Protein AF-A0A936ZDJ0-F1 (afdb_monomer_lite)

Sequence (132 aa):
MRARAAANAAVPSAADLPGLIAALKVLRKIDPNMRIKAALAFLLTAANDGLSVREMAEIGDTSEGSIRYTIRALGQGWPDKRTSHKLVMDCASSNGGRTRLYVATDEGRAVYRSMLAAFCQEQPVSNLKLAA

pLDDT: mean 80.44, std 18.08, range [38.69, 96.31]

Secondary structure (DSSP, 8-state):
---------PPPPGGGHHHHHHHHHHHHHH-TT--HHHHHHHHHHHSSS-EEHHHHHHHTTS-HHHHHHHHHHHBTT-S-TTS----EEEEE-TTS-SPEEEEE-HHHHHHHHHHHHHHHHTS---------

Foldseek 3Di:
DDDDPPDVPPDDDPLLVQLQVQLVVLVCVLPVPQDPLLVLLLLVQLVDAWDFLVRSCVVVVHDSVSSVVSCLLDDPDDPPPPRHSNQKYWDDDPVPDPTIIIHGDPVNNVSNVSSVVSSVVSRPPPPPPPPD

Structure (mmCIF, N/CA/C/O backbone):
data_AF-A0A936ZDJ0-F1
#
_entry.id   AF-A0A936ZDJ0-F1
#
loop_
_atom_site.group_PDB
_atom_site.id
_atom_site.type_symbol
_atom_site.label_atom_id
_atom_site.label_alt_id
_atom_site.label_comp_id
_atom_site.label_asym_id
_atom_site.label_entity_id
_atom_site.label_seq_id
_atom_site.pdbx_PDB_ins_code
_atom_site.Cartn_x
_atom_site.Cartn_y
_atom_site.Cartn_z
_atom_site.occupancy
_atom_site.B_iso_or_equiv
_atom_site.auth_seq_id
_atom_site.auth_comp_id
_atom_site.auth_asym_id
_atom_site.auth_atom_id
_atom_site.pdbx_PDB_model_num
ATOM 1 N N . MET A 1 1 ? -9.337 -10.255 -22.775 1.00 38.69 1 MET A N 1
ATOM 2 C CA . MET A 1 1 ? -10.711 -10.152 -22.243 1.00 38.69 1 MET A CA 1
ATOM 3 C C . MET A 1 1 ? -10.785 -11.000 -20.970 1.00 38.69 1 MET A C 1
ATOM 5 O O . MET A 1 1 ? -11.014 -12.196 -21.055 1.00 38.69 1 MET A O 1
ATOM 9 N N . ARG A 1 2 ? -10.441 -10.438 -19.800 1.00 41.22 2 ARG A N 1
ATOM 10 C CA . ARG A 1 2 ? -10.571 -11.137 -18.507 1.00 41.22 2 ARG A CA 1
ATOM 11 C C . ARG A 1 2 ? -11.847 -10.630 -17.844 1.00 41.22 2 ARG A C 1
ATOM 13 O O . ARG A 1 2 ? -11.910 -9.469 -17.455 1.00 41.22 2 ARG A O 1
ATOM 20 N N . ALA A 1 3 ? -12.861 -11.488 -17.789 1.00 42.19 3 ALA A N 1
ATOM 21 C CA . ALA A 1 3 ? -14.092 -11.247 -17.054 1.00 42.19 3 ALA A CA 1
ATOM 22 C C . ALA A 1 3 ? -13.746 -11.105 -15.566 1.00 42.19 3 ALA A C 1
ATOM 24 O O . ALA A 1 3 ? -13.392 -12.081 -14.907 1.00 42.19 3 ALA A O 1
ATOM 25 N N . ARG A 1 4 ? -13.787 -9.878 -15.043 1.00 44.41 4 ARG A N 1
ATOM 26 C CA . ARG A 1 4 ? -13.729 -9.651 -13.601 1.00 44.41 4 ARG A CA 1
ATOM 27 C C . ARG A 1 4 ? -15.148 -9.854 -13.099 1.00 44.41 4 ARG A C 1
ATOM 29 O O . ARG A 1 4 ? -16.031 -9.067 -13.428 1.00 44.41 4 ARG A O 1
ATOM 36 N N . ALA A 1 5 ? -15.363 -10.957 -12.388 1.00 41.66 5 ALA A N 1
ATOM 37 C CA . ALA A 1 5 ? -16.602 -11.209 -11.677 1.00 41.66 5 ALA A CA 1
ATOM 38 C C . ALA A 1 5 ? -16.955 -9.950 -10.878 1.00 41.66 5 ALA A C 1
ATOM 40 O O . ALA A 1 5 ? -16.188 -9.527 -10.010 1.00 41.66 5 ALA A O 1
ATOM 41 N N . ALA A 1 6 ? -18.091 -9.337 -11.206 1.00 40.25 6 ALA A N 1
ATOM 42 C CA . ALA A 1 6 ? -18.745 -8.374 -10.342 1.00 40.25 6 ALA A CA 1
ATOM 43 C C . ALA A 1 6 ? -19.248 -9.159 -9.126 1.00 40.25 6 ALA A C 1
ATOM 45 O O . ALA A 1 6 ? -20.408 -9.552 -9.046 1.00 40.25 6 ALA A O 1
ATOM 46 N N . ALA A 1 7 ? -18.332 -9.489 -8.215 1.00 48.62 7 ALA A N 1
ATOM 47 C CA . ALA A 1 7 ? -18.714 -9.857 -6.871 1.00 48.62 7 ALA A CA 1
ATOM 48 C C . ALA A 1 7 ? -19.513 -8.668 -6.334 1.00 48.62 7 ALA A C 1
ATOM 50 O O . ALA A 1 7 ? -19.031 -7.537 -6.408 1.00 48.62 7 ALA A O 1
ATOM 51 N N . ASN A 1 8 ? -20.735 -8.922 -5.866 1.00 45.56 8 ASN A N 1
ATOM 52 C CA . ASN A 1 8 ? -21.520 -7.979 -5.080 1.00 45.56 8 ASN A CA 1
ATOM 53 C C . ASN A 1 8 ? -20.636 -7.463 -3.938 1.00 45.56 8 ASN A C 1
ATOM 55 O O . ASN A 1 8 ? -20.522 -8.107 -2.896 1.00 45.56 8 ASN A O 1
ATOM 59 N N . ALA A 1 9 ? -19.945 -6.346 -4.159 1.00 54.12 9 ALA A N 1
ATOM 60 C CA . ALA A 1 9 ? -19.144 -5.706 -3.139 1.00 54.12 9 ALA A CA 1
ATOM 61 C C . ALA A 1 9 ? -20.145 -5.107 -2.157 1.00 54.12 9 ALA A C 1
ATOM 63 O O . ALA A 1 9 ? -20.840 -4.146 -2.489 1.00 54.12 9 ALA A O 1
ATOM 64 N N . ALA A 1 10 ? -20.281 -5.739 -0.991 1.00 61.94 10 ALA A N 1
ATOM 65 C CA . ALA A 1 10 ? -21.050 -5.185 0.107 1.00 61.94 10 ALA A CA 1
ATOM 66 C C . ALA A 1 10 ? -20.630 -3.722 0.297 1.00 61.94 10 ALA A C 1
ATOM 68 O O . ALA A 1 10 ? -19.436 -3.413 0.320 1.00 61.94 10 ALA A O 1
ATOM 69 N N . VAL A 1 11 ? -21.613 -2.822 0.352 1.00 72.69 11 VAL A N 1
ATOM 70 C CA . VAL A 1 11 ? -21.348 -1.397 0.554 1.00 72.69 11 VAL A CA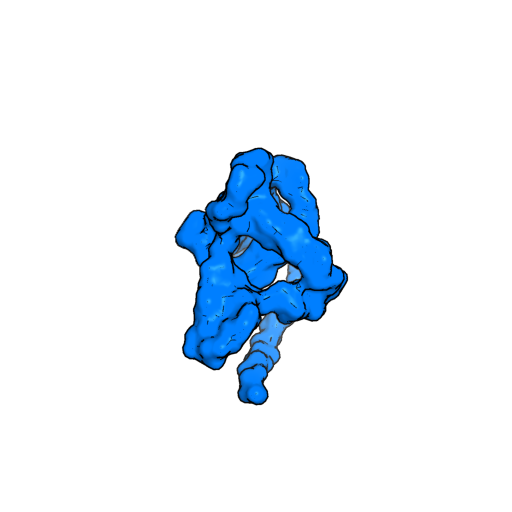 1
ATOM 71 C C . VAL A 1 11 ? -20.610 -1.259 1.886 1.00 72.69 11 VAL A C 1
ATOM 73 O O . VAL A 1 11 ? -21.128 -1.759 2.889 1.00 72.69 11 VAL A O 1
ATOM 76 N N . PRO A 1 12 ? -19.431 -0.610 1.916 1.00 72.75 12 PRO A N 1
ATOM 77 C CA . PRO A 1 12 ? -18.717 -0.384 3.159 1.00 72.75 12 PRO A CA 1
ATOM 78 C C . PRO A 1 12 ? -19.630 0.348 4.141 1.00 72.75 12 PRO A C 1
ATOM 80 O O . PRO A 1 12 ? -20.237 1.366 3.801 1.00 72.75 12 PRO A O 1
ATOM 83 N N . SER A 1 13 ? -19.753 -0.181 5.347 1.00 78.19 13 SER A N 1
ATOM 84 C CA . SER A 1 13 ? -20.587 0.379 6.402 1.00 78.19 13 SER A CA 1
ATOM 85 C C . SER A 1 13 ? -19.737 1.164 7.402 1.00 78.19 13 SER A C 1
ATOM 87 O O . SER A 1 13 ? -18.517 1.011 7.473 1.00 78.19 13 SER A O 1
ATOM 89 N N . ALA A 1 14 ? -20.371 1.989 8.239 1.00 77.69 14 ALA A N 1
ATOM 90 C CA . ALA A 1 14 ? -19.671 2.691 9.320 1.00 77.69 14 ALA A CA 1
ATOM 91 C C . ALA A 1 14 ? -18.944 1.730 10.288 1.00 77.69 14 ALA A C 1
ATOM 93 O O . ALA A 1 14 ? -17.968 2.122 10.928 1.00 77.69 14 ALA A O 1
ATOM 94 N N . ALA A 1 15 ? -19.381 0.467 10.356 1.00 77.31 15 ALA A N 1
ATOM 95 C CA . ALA A 1 15 ? -18.751 -0.587 11.142 1.00 77.31 15 ALA A CA 1
ATOM 96 C C . ALA A 1 15 ? -17.379 -1.031 10.597 1.00 77.31 15 ALA A C 1
ATOM 98 O O . ALA A 1 15 ? -16.610 -1.641 11.333 1.00 77.31 15 ALA A O 1
ATOM 99 N N . ASP A 1 16 ? -17.033 -0.682 9.354 1.00 85.94 16 ASP A N 1
ATOM 100 C CA . ASP A 1 16 ? -15.738 -1.020 8.751 1.00 85.94 16 ASP A CA 1
ATOM 101 C C . ASP A 1 16 ? -14.638 -0.009 9.114 1.00 85.94 16 ASP A C 1
ATOM 103 O O . ASP A 1 16 ? -13.448 -0.267 8.909 1.00 85.94 16 ASP A O 1
ATOM 107 N N . LEU A 1 17 ? -15.014 1.154 9.663 1.00 89.44 17 LEU A N 1
ATOM 108 C CA . LEU A 1 17 ? -14.083 2.236 9.978 1.00 89.44 17 LEU A CA 1
ATOM 109 C C . LEU A 1 17 ? -13.027 1.842 11.033 1.00 89.44 17 LEU A C 1
ATOM 111 O O . LEU A 1 17 ? -11.852 2.142 10.800 1.00 89.44 17 LEU A O 1
ATOM 115 N N . PRO A 1 18 ? -13.361 1.154 12.146 1.00 92.25 18 PRO A N 1
ATOM 116 C CA . PRO A 1 18 ? -12.355 0.650 13.085 1.00 92.25 18 PRO A CA 1
ATOM 117 C C . PRO A 1 18 ? -11.342 -0.288 12.415 1.00 92.25 18 PRO A C 1
ATOM 119 O O . PRO A 1 18 ? -10.134 -0.104 12.586 1.00 92.25 18 PRO A O 1
ATOM 122 N N . GLY A 1 19 ? -11.818 -1.208 11.567 1.00 91.38 19 GLY A N 1
ATOM 123 C CA . GLY A 1 19 ? -10.975 -2.099 10.767 1.00 91.38 19 GLY A CA 1
ATOM 124 C C . GLY A 1 19 ? -10.037 -1.339 9.832 1.00 91.38 19 GLY A C 1
ATOM 125 O O . GLY A 1 19 ? -8.833 -1.606 9.795 1.00 91.38 19 GLY A O 1
ATOM 126 N N . LEU A 1 20 ? -10.550 -0.335 9.116 1.00 91.94 20 LEU A N 1
ATOM 127 C CA . LEU A 1 20 ? -9.728 0.506 8.245 1.00 91.94 20 LEU A CA 1
ATOM 128 C C . LEU A 1 20 ? -8.654 1.257 9.042 1.00 91.94 20 LEU A C 1
ATOM 130 O O . LEU A 1 20 ? -7.486 1.269 8.649 1.00 91.94 20 LEU A O 1
ATOM 134 N N . ILE A 1 21 ? -9.018 1.846 10.183 1.00 94.00 21 ILE A N 1
ATOM 135 C CA . ILE A 1 21 ? -8.072 2.534 11.071 1.00 94.00 21 ILE A CA 1
ATOM 136 C C . ILE A 1 21 ? -6.982 1.565 11.548 1.00 94.00 21 ILE A C 1
ATOM 138 O O . ILE A 1 21 ? -5.802 1.925 11.561 1.00 94.00 21 ILE A O 1
ATOM 142 N N . ALA A 1 22 ? -7.345 0.338 11.921 1.00 93.69 22 ALA A N 1
ATOM 143 C CA . ALA A 1 22 ? -6.400 -0.680 12.362 1.00 93.69 22 ALA A CA 1
ATOM 144 C C . ALA A 1 22 ? -5.429 -1.098 11.248 1.00 93.69 22 ALA A C 1
ATOM 146 O O . ALA A 1 22 ? -4.217 -1.142 11.475 1.00 93.69 22 ALA A O 1
ATOM 147 N N . ALA A 1 23 ? -5.922 -1.295 10.024 1.00 93.75 23 ALA A N 1
ATOM 148 C CA . ALA A 1 23 ? -5.083 -1.560 8.859 1.00 93.75 23 ALA A CA 1
ATOM 149 C C . ALA A 1 23 ? -4.119 -0.396 8.559 1.00 93.75 23 ALA A C 1
ATOM 151 O O . ALA A 1 23 ? -2.927 -0.612 8.337 1.00 93.75 23 ALA A O 1
ATOM 152 N N . LEU A 1 24 ? -4.590 0.855 8.623 1.00 94.00 24 LEU A N 1
ATOM 153 C CA . LEU A 1 24 ? -3.744 2.039 8.419 1.00 94.00 24 LEU A CA 1
ATOM 154 C C . LEU A 1 24 ? -2.671 2.191 9.511 1.00 94.00 24 LEU A C 1
ATOM 156 O O . LEU A 1 24 ? -1.557 2.635 9.226 1.00 94.00 24 LEU A O 1
ATOM 160 N N . LYS A 1 25 ? -2.951 1.771 10.753 1.00 95.44 25 LYS A N 1
ATOM 161 C CA . LYS A 1 25 ? -1.942 1.730 11.828 1.00 95.44 25 LYS A CA 1
ATOM 162 C C . LYS A 1 25 ? -0.797 0.764 11.515 1.00 95.44 25 LYS A C 1
ATOM 164 O O . LYS A 1 25 ? 0.323 1.031 11.945 1.00 95.44 25 LYS A O 1
ATOM 169 N N . VAL A 1 26 ? -1.033 -0.318 10.768 1.00 95.56 26 VAL A N 1
ATOM 170 C CA . VAL A 1 26 ? 0.043 -1.222 10.318 1.00 95.56 26 VAL A CA 1
ATOM 171 C C . VAL A 1 26 ? 0.997 -0.487 9.376 1.00 95.56 26 VAL A C 1
ATOM 173 O O . VAL A 1 26 ? 2.203 -0.527 9.598 1.00 95.56 26 VAL A O 1
ATOM 176 N N . LEU A 1 27 ? 0.479 0.261 8.396 1.00 93.00 27 LEU A N 1
ATOM 177 C CA . LEU A 1 27 ? 1.318 1.077 7.506 1.00 93.00 27 LEU A CA 1
ATOM 178 C C . LEU A 1 27 ? 2.100 2.150 8.271 1.00 93.00 27 LEU A C 1
ATOM 180 O O . LEU A 1 27 ? 3.290 2.339 8.031 1.00 93.00 27 LEU A O 1
ATOM 184 N N . ARG A 1 28 ? 1.464 2.796 9.256 1.00 93.69 28 ARG A N 1
ATOM 185 C CA . ARG A 1 28 ? 2.113 3.805 10.107 1.00 93.69 28 ARG A CA 1
ATOM 186 C C . ARG A 1 28 ? 3.290 3.245 10.919 1.00 93.69 28 ARG A C 1
ATOM 188 O O . ARG A 1 28 ? 4.207 3.996 11.234 1.00 93.69 28 ARG A O 1
ATOM 195 N N . LYS A 1 29 ? 3.278 1.953 11.273 1.00 93.94 29 LYS A N 1
ATOM 196 C CA . LYS A 1 29 ? 4.412 1.296 11.953 1.00 93.94 29 LYS A CA 1
ATOM 197 C C . LYS A 1 29 ? 5.626 1.129 11.038 1.00 93.94 29 LYS A C 1
ATOM 199 O O . LYS A 1 29 ? 6.741 1.085 11.543 1.00 93.94 29 LYS A O 1
ATOM 204 N N . ILE A 1 30 ? 5.409 1.025 9.727 1.00 90.88 30 ILE A N 1
ATOM 205 C CA . ILE A 1 30 ? 6.483 0.916 8.731 1.00 90.88 30 ILE A CA 1
ATOM 206 C C . ILE A 1 30 ? 7.122 2.281 8.515 1.00 90.88 30 ILE A C 1
ATOM 208 O O . ILE A 1 30 ? 8.340 2.417 8.573 1.00 90.88 30 ILE A O 1
ATOM 212 N N . ASP A 1 31 ? 6.288 3.290 8.272 1.00 89.31 31 ASP A N 1
ATOM 213 C CA . ASP A 1 31 ? 6.725 4.673 8.170 1.00 89.31 31 ASP A CA 1
ATOM 214 C C . ASP A 1 31 ? 5.615 5.608 8.673 1.00 89.31 31 ASP A C 1
ATOM 216 O O . ASP A 1 31 ? 4.544 5.692 8.059 1.00 89.31 31 ASP A O 1
ATOM 220 N N . PRO A 1 32 ? 5.846 6.336 9.782 1.00 90.00 32 PRO A N 1
ATOM 221 C CA . PRO A 1 32 ? 4.857 7.256 10.325 1.00 90.00 32 PRO A CA 1
ATOM 222 C C . PRO A 1 32 ? 4.582 8.452 9.405 1.00 90.00 32 PRO A C 1
ATOM 224 O O . PRO A 1 32 ? 3.538 9.084 9.546 1.00 90.00 32 PRO A O 1
ATOM 227 N N . ASN A 1 33 ? 5.490 8.741 8.469 1.00 88.12 33 ASN A N 1
ATOM 228 C CA . ASN A 1 33 ? 5.395 9.814 7.484 1.00 88.12 33 ASN A CA 1
ATOM 229 C C . ASN A 1 33 ? 5.072 9.285 6.075 1.00 88.12 33 ASN A C 1
ATOM 231 O O . ASN A 1 33 ? 5.212 10.026 5.093 1.00 88.12 33 ASN A O 1
ATOM 235 N N . MET A 1 34 ? 4.626 8.025 5.962 1.00 88.62 34 MET A N 1
ATOM 236 C CA . MET A 1 34 ? 4.296 7.419 4.677 1.00 88.62 34 MET A CA 1
ATOM 237 C C . MET A 1 34 ? 3.247 8.263 3.955 1.00 88.62 34 MET A C 1
ATOM 239 O O . MET A 1 34 ? 2.127 8.466 4.429 1.00 88.62 34 MET A O 1
ATOM 243 N N . ARG A 1 35 ? 3.597 8.745 2.761 1.00 89.62 35 ARG A N 1
ATOM 244 C CA . ARG A 1 35 ? 2.659 9.506 1.931 1.00 89.62 35 ARG A CA 1
ATOM 245 C C . ARG A 1 35 ? 1.497 8.601 1.521 1.00 89.62 35 ARG A C 1
ATOM 247 O O . ARG A 1 35 ? 1.721 7.462 1.123 1.00 89.62 35 ARG A O 1
ATOM 254 N N . ILE A 1 36 ? 0.276 9.137 1.486 1.00 90.62 36 ILE A N 1
ATOM 255 C CA . ILE A 1 36 ? -0.929 8.390 1.067 1.00 90.62 36 ILE A CA 1
ATOM 256 C C . ILE A 1 36 ? -0.738 7.729 -0.305 1.00 90.62 36 ILE A C 1
ATOM 258 O O . ILE A 1 36 ? -1.101 6.574 -0.496 1.00 90.62 36 ILE A O 1
ATOM 262 N N . LYS A 1 37 ? -0.082 8.419 -1.247 1.00 90.50 37 LYS A N 1
ATOM 263 C CA . LYS A 1 37 ? 0.242 7.851 -2.566 1.00 90.50 37 LYS A CA 1
ATOM 264 C C . LYS A 1 37 ? 1.110 6.587 -2.469 1.00 90.50 37 LYS A C 1
ATOM 266 O O . LYS A 1 37 ? 0.932 5.677 -3.268 1.00 90.50 37 LYS A O 1
ATOM 271 N N . ALA A 1 38 ? 2.024 6.521 -1.496 1.00 90.88 38 ALA A N 1
ATOM 272 C CA . ALA A 1 38 ? 2.847 5.342 -1.214 1.00 90.88 38 ALA A CA 1
ATOM 273 C C . ALA A 1 38 ? 2.062 4.192 -0.613 1.00 90.88 38 ALA A C 1
ATOM 275 O O . ALA A 1 38 ? 2.160 3.078 -1.123 1.00 90.88 38 ALA A O 1
ATOM 276 N N . ALA A 1 39 ? 1.212 4.477 0.366 1.00 93.06 39 ALA A N 1
ATOM 277 C CA . ALA A 1 39 ? 0.269 3.491 0.872 1.00 93.06 39 ALA A CA 1
ATOM 278 C C . ALA A 1 39 ? -0.600 2.908 -0.260 1.00 93.06 39 ALA A C 1
ATOM 280 O O . ALA A 1 39 ? -0.721 1.692 -0.379 1.00 93.06 39 ALA A O 1
ATOM 281 N N . LEU A 1 40 ? -1.143 3.764 -1.134 1.00 92.94 40 LEU A N 1
ATOM 282 C CA . LEU A 1 40 ? -1.996 3.341 -2.244 1.00 92.94 40 LEU A CA 1
ATOM 283 C C . LEU A 1 40 ? -1.238 2.485 -3.266 1.00 92.94 40 LEU A C 1
ATOM 285 O O . LEU A 1 40 ? -1.699 1.401 -3.606 1.00 92.94 40 LEU A O 1
ATOM 289 N N . ALA A 1 41 ? -0.064 2.927 -3.725 1.00 92.81 41 ALA A N 1
ATOM 290 C CA . ALA A 1 41 ? 0.740 2.158 -4.675 1.00 92.81 41 ALA A CA 1
ATOM 291 C C . ALA A 1 41 ? 1.153 0.791 -4.106 1.00 92.81 41 ALA A C 1
ATOM 293 O O . ALA A 1 41 ? 1.113 -0.210 -4.823 1.00 92.81 41 ALA A O 1
ATOM 294 N N . PHE A 1 42 ? 1.497 0.729 -2.814 1.00 94.38 42 PHE A N 1
ATOM 295 C CA . PHE A 1 42 ? 1.766 -0.531 -2.128 1.00 94.38 42 PHE A CA 1
ATOM 296 C C . PHE A 1 42 ? 0.533 -1.439 -2.114 1.00 94.38 42 PHE A C 1
ATOM 298 O O . PHE A 1 42 ? 0.634 -2.588 -2.529 1.00 94.38 42 PHE A O 1
ATOM 305 N N . LEU A 1 43 ? -0.631 -0.931 -1.699 1.00 94.00 43 LEU A N 1
ATOM 306 C CA . LEU A 1 43 ? -1.871 -1.709 -1.643 1.00 94.00 43 LEU A CA 1
ATOM 307 C C . LEU A 1 43 ? -2.292 -2.229 -3.021 1.00 94.00 43 LEU A C 1
ATOM 309 O O . LEU A 1 43 ? -2.656 -3.395 -3.141 1.00 94.00 43 LEU A O 1
ATOM 313 N N . LEU A 1 44 ? -2.189 -1.403 -4.066 1.00 93.25 44 LEU A N 1
ATOM 314 C CA . LEU A 1 44 ? -2.447 -1.824 -5.445 1.00 93.25 44 LEU A CA 1
ATOM 315 C C . LEU A 1 44 ? -1.489 -2.936 -5.874 1.00 93.25 44 LEU A C 1
ATOM 317 O O . L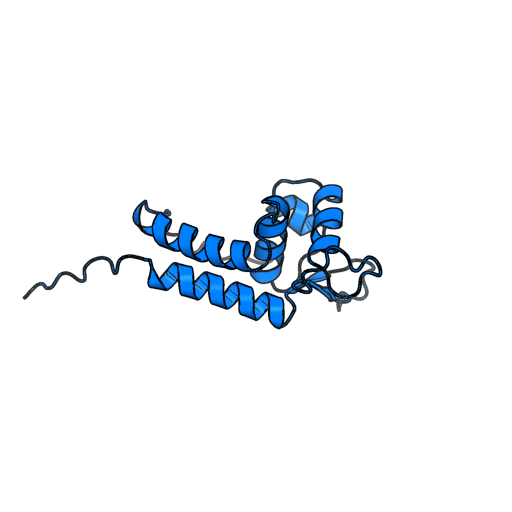EU A 1 44 ? -1.920 -3.923 -6.459 1.00 93.25 44 LEU A O 1
ATOM 321 N N . THR A 1 45 ? -0.209 -2.807 -5.539 1.00 92.88 45 THR A N 1
ATOM 322 C CA . THR A 1 45 ? 0.799 -3.822 -5.864 1.00 92.88 45 THR A CA 1
ATOM 323 C C . THR A 1 45 ? 0.613 -5.112 -5.061 1.00 92.88 45 THR A C 1
ATOM 325 O O . THR A 1 45 ? 0.885 -6.192 -5.565 1.00 92.88 45 THR A O 1
ATOM 328 N N . ALA A 1 46 ? 0.171 -5.028 -3.806 1.00 93.00 46 ALA A N 1
ATOM 329 C CA . ALA A 1 46 ? 0.004 -6.187 -2.933 1.00 93.00 46 ALA A CA 1
ATOM 330 C C . ALA A 1 46 ? -1.314 -6.938 -3.168 1.00 93.00 46 ALA A C 1
ATOM 332 O O . ALA A 1 46 ? -1.366 -8.148 -2.966 1.00 93.00 46 ALA A O 1
ATOM 333 N N . ALA A 1 47 ? -2.363 -6.237 -3.606 1.00 91.62 47 ALA A N 1
ATOM 334 C CA . ALA A 1 47 ? -3.664 -6.822 -3.923 1.00 91.62 47 ALA A CA 1
ATOM 335 C C . ALA A 1 47 ? -3.736 -7.438 -5.333 1.00 91.62 47 ALA A C 1
ATOM 337 O O . ALA A 1 47 ? -4.749 -8.046 -5.677 1.00 91.62 47 ALA A O 1
ATOM 338 N N . ASN A 1 48 ? -2.707 -7.254 -6.166 1.00 90.88 48 ASN A N 1
ATOM 339 C CA . ASN A 1 48 ? -2.674 -7.738 -7.544 1.00 90.88 48 ASN A CA 1
ATOM 340 C C . ASN A 1 48 ? -1.350 -8.462 -7.823 1.00 90.88 48 ASN A C 1
ATOM 342 O O . ASN A 1 48 ? -0.281 -7.966 -7.481 1.00 90.88 48 ASN A O 1
ATOM 346 N N . ASP A 1 49 ? -1.405 -9.596 -8.518 1.00 81.44 49 ASP A N 1
ATOM 347 C CA . ASP A 1 49 ? -0.216 -10.379 -8.878 1.00 81.44 49 ASP A CA 1
ATOM 348 C C . ASP A 1 49 ? 0.498 -9.804 -10.114 1.00 81.44 49 ASP A C 1
ATOM 350 O O . ASP A 1 49 ? 0.570 -10.427 -11.173 1.00 81.44 49 ASP A O 1
ATOM 354 N N . GLY A 1 50 ? 1.027 -8.588 -9.972 1.00 88.62 50 GLY A N 1
ATOM 355 C CA . GLY A 1 50 ? 1.828 -7.918 -10.993 1.00 88.62 50 GLY A CA 1
ATOM 356 C C . GLY A 1 50 ? 1.058 -6.837 -11.736 1.00 88.62 50 GLY A C 1
ATOM 357 O O . GLY A 1 50 ? 0.177 -7.127 -12.541 1.00 88.62 50 GLY A O 1
ATOM 358 N N . LEU A 1 51 ? 1.447 -5.582 -11.510 1.00 92.31 51 LEU A N 1
ATOM 359 C CA . LEU A 1 51 ? 0.944 -4.432 -12.260 1.00 92.31 51 LEU A CA 1
ATOM 360 C C . LEU A 1 51 ? 2.092 -3.666 -12.908 1.00 92.31 51 LEU A C 1
ATOM 362 O O . LEU A 1 51 ? 3.165 -3.493 -12.325 1.00 92.31 51 LEU A O 1
ATOM 366 N N . SER A 1 52 ? 1.860 -3.157 -14.110 1.00 92.94 52 SER A N 1
ATOM 367 C CA . SER A 1 52 ? 2.717 -2.137 -14.704 1.00 92.94 52 SER A CA 1
ATOM 368 C C . SER A 1 52 ? 2.470 -0.766 -14.060 1.00 92.94 52 SER A C 1
ATOM 370 O O . SER A 1 52 ? 1.431 -0.507 -13.451 1.00 92.94 52 SER A O 1
ATOM 372 N N . VAL A 1 53 ? 3.422 0.159 -14.226 1.00 92.75 53 VAL A N 1
ATOM 373 C CA . VAL A 1 53 ? 3.267 1.565 -13.793 1.00 92.75 53 VAL A CA 1
ATOM 374 C C . VAL A 1 53 ? 2.019 2.210 -14.394 1.00 92.75 53 VAL A C 1
ATOM 376 O O . VAL A 1 53 ? 1.348 2.977 -13.710 1.00 92.75 53 VAL A O 1
ATOM 379 N N . ARG A 1 54 ? 1.716 1.893 -15.656 1.00 93.88 54 ARG A N 1
ATOM 380 C CA . ARG A 1 54 ? 0.555 2.427 -16.364 1.00 93.88 54 ARG A CA 1
ATOM 381 C C . ARG A 1 54 ? -0.748 1.942 -15.733 1.00 93.88 54 ARG A C 1
ATOM 383 O O . ARG A 1 54 ? -1.592 2.761 -15.404 1.00 93.88 54 ARG A O 1
ATOM 390 N N . GLU A 1 55 ? -0.881 0.639 -15.495 1.00 94.06 55 GLU A N 1
ATOM 391 C CA . GLU A 1 55 ? -2.082 0.077 -14.857 1.00 94.06 55 GLU A CA 1
ATOM 392 C C . GLU A 1 55 ? -2.267 0.618 -13.434 1.00 94.06 55 GLU A C 1
ATOM 394 O O . GLU A 1 55 ? -3.376 0.961 -13.042 1.00 94.06 55 GLU A O 1
ATOM 399 N N . MET A 1 56 ? -1.184 0.762 -12.661 1.00 94.19 56 MET A N 1
ATOM 400 C CA . MET A 1 56 ? -1.253 1.397 -11.339 1.00 94.19 56 MET A CA 1
ATOM 401 C C . MET A 1 56 ? -1.685 2.863 -11.403 1.00 94.19 56 MET A C 1
ATOM 403 O O . MET A 1 56 ? -2.415 3.311 -10.524 1.00 94.19 56 MET A O 1
ATOM 407 N N . ALA A 1 57 ? -1.228 3.612 -12.408 1.00 93.94 57 ALA A N 1
ATOM 408 C CA . ALA A 1 57 ? -1.615 5.004 -12.614 1.00 93.94 57 ALA A CA 1
ATOM 409 C C . ALA A 1 57 ? -3.106 5.120 -12.971 1.00 93.94 57 ALA A C 1
ATOM 411 O O . ALA A 1 57 ? -3.806 5.945 -12.392 1.00 93.94 57 ALA A O 1
ATOM 412 N N . GLU A 1 58 ? -3.590 4.242 -13.854 1.00 94.19 58 GLU A N 1
ATOM 413 C CA . GLU A 1 58 ? -4.999 4.162 -14.251 1.00 94.19 58 GLU A CA 1
ATOM 414 C C . GLU A 1 58 ? -5.903 3.759 -13.070 1.00 94.19 58 GLU A C 1
ATOM 416 O O . GLU A 1 58 ? -6.900 4.425 -12.808 1.00 94.19 58 GLU A O 1
ATOM 421 N N . ILE A 1 59 ? -5.552 2.715 -12.306 1.00 92.50 59 ILE A N 1
ATOM 422 C CA . ILE A 1 59 ? -6.361 2.251 -11.161 1.00 92.50 59 ILE A CA 1
ATOM 423 C C . ILE A 1 59 ? -6.290 3.233 -9.983 1.00 92.50 59 ILE A C 1
ATOM 425 O O . ILE A 1 59 ? -7.274 3.437 -9.277 1.00 92.50 59 ILE A O 1
ATOM 429 N N . GLY A 1 60 ? -5.113 3.808 -9.738 1.00 89.25 60 GLY A N 1
ATOM 430 C CA . GLY A 1 60 ? -4.860 4.722 -8.627 1.00 89.25 60 GLY A CA 1
ATOM 431 C C . GLY A 1 60 ? -5.246 6.174 -8.898 1.00 89.25 60 GLY A C 1
ATOM 432 O O . GLY A 1 60 ? -4.907 7.017 -8.068 1.00 89.25 60 GLY A O 1
ATOM 433 N N . ASP A 1 61 ? -5.877 6.460 -10.043 1.00 92.50 61 ASP A N 1
ATOM 434 C CA . ASP A 1 61 ? -6.272 7.799 -10.501 1.00 92.50 61 ASP A CA 1
ATOM 435 C C . ASP A 1 61 ? -5.148 8.839 -10.320 1.00 92.50 61 ASP A C 1
ATOM 437 O O . ASP A 1 61 ? -5.258 9.858 -9.631 1.00 92.50 61 ASP A O 1
ATOM 441 N N . THR A 1 62 ? -3.966 8.522 -10.855 1.00 93.56 62 THR A N 1
ATOM 442 C CA . THR A 1 62 ? -2.779 9.364 -10.688 1.00 93.56 62 THR A CA 1
ATOM 443 C C . THR A 1 62 ? -1.827 9.277 -11.877 1.00 93.56 62 THR A C 1
ATOM 445 O O . THR A 1 62 ? -2.022 8.501 -12.802 1.00 93.56 62 THR A O 1
ATOM 448 N N . SER A 1 63 ? -0.767 10.090 -11.883 1.00 95.19 63 SER A N 1
ATOM 449 C CA . SER A 1 63 ? 0.200 10.096 -12.984 1.00 95.19 63 SER A CA 1
ATOM 450 C C . SER A 1 63 ? 1.236 8.974 -12.870 1.00 95.19 63 SER A C 1
ATOM 452 O O . SER A 1 63 ? 1.710 8.653 -11.777 1.00 95.19 63 SER A O 1
ATOM 454 N N . GLU A 1 64 ? 1.700 8.452 -14.011 1.00 94.44 64 GLU A N 1
ATOM 455 C CA . GLU A 1 64 ? 2.804 7.479 -14.050 1.00 94.44 64 GLU A CA 1
ATOM 456 C C . GLU A 1 64 ? 4.069 7.988 -13.343 1.00 94.44 64 GLU A C 1
ATOM 458 O O . GLU A 1 64 ? 4.770 7.222 -12.682 1.00 94.44 64 GLU A O 1
ATOM 463 N N . GLY A 1 65 ? 4.372 9.286 -13.461 1.00 93.56 65 GLY A N 1
ATOM 464 C CA . GLY A 1 65 ? 5.508 9.905 -12.775 1.00 93.56 65 GLY A CA 1
ATOM 465 C C . GLY A 1 65 ? 5.386 9.814 -11.251 1.00 93.56 65 GLY A C 1
ATOM 466 O O . GLY A 1 65 ? 6.367 9.490 -10.577 1.00 93.56 65 GLY A O 1
ATOM 467 N N . SER A 1 66 ? 4.173 10.012 -10.718 1.00 91.38 66 SER A N 1
ATOM 468 C CA . SER A 1 66 ? 3.887 9.826 -9.291 1.00 91.38 66 SER A CA 1
ATOM 469 C C . SER A 1 66 ? 4.096 8.369 -8.886 1.00 91.38 66 SER A C 1
ATOM 471 O O . SER A 1 66 ? 4.819 8.109 -7.929 1.00 91.38 66 SER A O 1
ATOM 473 N N . ILE A 1 67 ? 3.551 7.418 -9.653 1.00 93.75 67 ILE A N 1
ATOM 474 C CA . ILE A 1 67 ? 3.724 5.983 -9.391 1.00 93.75 67 ILE A CA 1
ATOM 475 C C . ILE A 1 67 ? 5.205 5.586 -9.398 1.00 93.75 67 ILE A C 1
ATOM 477 O O . ILE A 1 67 ? 5.657 4.922 -8.470 1.00 93.75 67 ILE A O 1
ATOM 481 N N . ARG A 1 68 ? 6.003 6.028 -10.379 1.00 91.38 68 ARG A N 1
ATOM 482 C CA . ARG A 1 68 ? 7.446 5.716 -10.439 1.00 91.38 68 ARG A CA 1
ATOM 483 C C . ARG A 1 68 ? 8.204 6.255 -9.233 1.00 91.38 68 ARG A C 1
ATOM 485 O O . ARG A 1 68 ? 9.041 5.544 -8.681 1.00 91.38 68 ARG A O 1
ATOM 492 N N . TYR A 1 69 ? 7.927 7.495 -8.830 1.00 89.56 69 TYR A N 1
ATOM 493 C CA . TYR A 1 69 ? 8.533 8.082 -7.634 1.00 89.56 69 TYR A CA 1
ATOM 494 C C . TYR A 1 69 ? 8.202 7.251 -6.392 1.00 89.56 69 TYR A C 1
ATOM 496 O O . TYR A 1 69 ? 9.078 6.901 -5.605 1.00 89.56 69 TYR A O 1
ATOM 504 N N . THR A 1 70 ? 6.937 6.875 -6.259 1.00 91.06 70 THR A N 1
ATOM 505 C CA . THR A 1 70 ? 6.436 6.116 -5.127 1.00 91.06 70 THR A CA 1
ATOM 506 C C . THR A 1 70 ? 6.973 4.684 -5.072 1.00 91.06 70 THR A C 1
ATOM 508 O O . THR A 1 70 ? 7.416 4.233 -4.019 1.00 91.06 70 THR A O 1
ATOM 511 N N . ILE A 1 71 ? 6.998 3.976 -6.200 1.00 89.56 71 ILE A N 1
ATOM 512 C CA . ILE A 1 71 ? 7.555 2.623 -6.302 1.00 89.56 71 ILE A CA 1
ATOM 513 C C . ILE A 1 71 ? 9.042 2.613 -5.953 1.00 89.56 71 ILE A C 1
ATOM 515 O O . ILE A 1 71 ? 9.503 1.660 -5.338 1.00 89.56 71 ILE A O 1
ATOM 519 N N . ARG A 1 72 ? 9.802 3.663 -6.290 1.00 87.50 72 ARG A N 1
ATOM 520 C CA . ARG A 1 72 ? 11.212 3.766 -5.877 1.00 87.50 72 ARG A CA 1
ATOM 521 C C . ARG A 1 72 ? 11.369 3.813 -4.356 1.00 87.50 72 ARG A C 1
ATOM 523 O O . ARG A 1 72 ? 12.268 3.162 -3.840 1.00 87.50 72 ARG A O 1
ATOM 530 N N . ALA A 1 73 ? 10.485 4.520 -3.649 1.00 86.31 73 ALA A N 1
ATOM 531 C CA . ALA A 1 73 ? 10.469 4.522 -2.183 1.00 86.31 73 ALA A CA 1
ATOM 532 C C . ALA A 1 73 ? 10.009 3.166 -1.604 1.00 86.31 73 ALA A C 1
ATOM 534 O O . ALA A 1 73 ? 10.494 2.688 -0.586 1.00 86.31 73 ALA A O 1
ATOM 535 N N . LEU A 1 74 ? 9.095 2.464 -2.268 1.00 88.25 74 LEU A N 1
ATOM 536 C CA . LEU A 1 74 ? 8.651 1.142 -1.805 1.00 88.25 74 LEU A CA 1
ATOM 537 C C . LEU A 1 74 ? 9.626 0.008 -2.168 1.00 88.25 74 LEU A C 1
ATOM 539 O O . LEU A 1 74 ? 9.596 -1.057 -1.551 1.00 88.25 74 LEU A O 1
ATOM 543 N N . GLY A 1 75 ? 10.454 0.220 -3.189 1.00 85.06 75 GLY A N 1
ATOM 544 C CA . GLY A 1 75 ? 11.162 -0.823 -3.916 1.00 85.06 75 GLY A CA 1
ATOM 545 C C . GLY A 1 75 ? 12.431 -1.313 -3.233 1.00 85.06 75 GLY A C 1
ATOM 546 O O . GLY A 1 75 ? 13.172 -0.520 -2.662 1.00 85.06 75 GLY A O 1
ATOM 547 N N . GLN A 1 76 ? 12.731 -2.604 -3.343 1.00 67.06 76 GLN A N 1
ATOM 548 C CA . GLN A 1 76 ? 14.006 -3.200 -2.935 1.00 67.06 76 GLN A CA 1
ATOM 549 C C . GLN A 1 76 ? 15.117 -2.892 -3.963 1.00 67.06 76 GLN A C 1
ATOM 551 O O . GLN A 1 76 ? 14.879 -2.931 -5.165 1.00 67.06 76 GLN A O 1
ATOM 556 N N . GLY A 1 77 ? 16.345 -2.602 -3.509 1.00 53.22 77 GLY A N 1
ATOM 557 C CA . GLY A 1 77 ? 17.535 -2.593 -4.381 1.00 53.22 77 GLY A CA 1
ATOM 558 C C . GLY A 1 77 ? 17.871 -1.283 -5.106 1.00 53.22 77 GLY A C 1
ATOM 559 O O . GLY A 1 77 ? 18.757 -1.281 -5.959 1.00 53.22 77 GLY A O 1
ATOM 560 N N . TRP A 1 78 ? 17.234 -0.158 -4.768 1.00 57.69 78 TRP A N 1
ATOM 561 C CA . TRP A 1 78 ? 17.655 1.143 -5.298 1.00 57.69 78 TRP A CA 1
ATOM 562 C C . TRP A 1 78 ? 18.889 1.666 -4.534 1.00 57.69 78 TRP A C 1
ATOM 564 O O . TRP A 1 78 ? 18.912 1.576 -3.305 1.00 57.69 78 TRP A O 1
ATOM 574 N N . PRO A 1 79 ? 19.914 2.217 -5.223 1.00 51.31 79 PRO A N 1
ATOM 575 C CA . PRO A 1 79 ? 21.155 2.681 -4.587 1.00 51.31 79 PRO A CA 1
ATOM 576 C C . PRO A 1 79 ? 20.943 3.765 -3.524 1.00 51.31 79 PRO A C 1
ATOM 578 O O . PRO A 1 79 ? 21.773 3.935 -2.631 1.00 51.31 79 PRO A O 1
ATOM 581 N N . ASP A 1 80 ? 19.825 4.488 -3.611 1.00 54.56 80 ASP A N 1
ATOM 582 C CA . ASP A 1 80 ? 19.461 5.527 -2.662 1.00 54.56 80 ASP A CA 1
ATOM 583 C C . ASP A 1 80 ? 18.838 4.901 -1.400 1.00 54.56 80 ASP A C 1
ATOM 585 O O . ASP A 1 80 ? 17.629 4.712 -1.267 1.00 54.56 80 ASP A O 1
ATOM 589 N N . LYS A 1 81 ? 19.714 4.499 -0.473 1.00 48.16 81 LYS A N 1
ATOM 590 C CA . LYS A 1 81 ? 19.388 3.757 0.760 1.00 48.16 81 LYS A CA 1
ATOM 591 C C . LYS A 1 81 ? 18.483 4.510 1.743 1.00 48.16 81 LYS A C 1
ATOM 593 O O . LYS A 1 81 ? 18.095 3.931 2.754 1.00 48.16 81 LYS A O 1
ATOM 598 N N . ARG A 1 82 ? 18.169 5.788 1.512 1.00 52.84 82 ARG A N 1
ATOM 599 C CA . ARG A 1 82 ? 17.493 6.631 2.511 1.00 52.84 82 ARG A CA 1
ATOM 600 C C . ARG A 1 82 ? 15.982 6.428 2.612 1.00 52.84 82 ARG A C 1
ATOM 602 O O . ARG A 1 82 ? 15.390 6.976 3.536 1.00 52.84 82 ARG A O 1
ATOM 609 N N . THR A 1 83 ? 15.340 5.682 1.710 1.00 59.88 83 THR A N 1
ATOM 610 C CA . THR A 1 83 ? 13.862 5.600 1.720 1.00 59.88 83 THR A CA 1
ATOM 611 C C . THR A 1 83 ? 13.280 4.329 1.103 1.00 59.88 83 THR A C 1
ATOM 613 O O . THR A 1 83 ? 12.143 4.361 0.667 1.00 59.88 83 THR A O 1
ATOM 616 N N . SER A 1 84 ? 14.034 3.227 1.025 1.00 76.31 84 SER A N 1
ATOM 617 C CA . SER A 1 84 ? 13.542 1.950 0.479 1.00 76.31 84 SER A CA 1
ATOM 618 C C . SER A 1 84 ? 12.868 1.113 1.573 1.00 76.31 84 SER A C 1
ATOM 620 O O . SER A 1 84 ? 13.545 0.613 2.470 1.00 76.31 84 SER A O 1
ATOM 622 N N . HIS A 1 85 ? 11.548 0.922 1.485 1.00 87.00 85 HIS A N 1
ATOM 623 C CA . HIS A 1 85 ? 10.801 0.061 2.419 1.00 87.00 85 HIS A CA 1
ATOM 624 C C . HIS A 1 85 ? 10.906 -1.440 2.098 1.00 87.00 85 HIS A C 1
ATOM 626 O O . HIS A 1 85 ? 10.422 -2.251 2.875 1.00 87.00 85 HIS A O 1
ATOM 632 N N . LYS A 1 86 ? 11.508 -1.819 0.959 1.00 90.12 86 LYS A N 1
ATOM 633 C CA . LYS A 1 86 ? 11.654 -3.218 0.496 1.00 90.12 86 LYS A CA 1
ATOM 634 C C . LYS A 1 86 ? 10.335 -4.004 0.393 1.00 90.12 86 LYS A C 1
ATOM 636 O O . LYS A 1 86 ? 10.334 -5.232 0.428 1.00 90.12 86 LYS A O 1
ATOM 641 N N . LEU A 1 87 ? 9.213 -3.312 0.212 1.00 92.38 87 LEU A N 1
ATOM 642 C CA . LEU A 1 87 ? 7.880 -3.919 0.138 1.00 92.38 87 LEU A CA 1
ATOM 643 C C . LEU A 1 87 ? 7.494 -4.339 -1.281 1.00 92.38 87 LEU A C 1
ATOM 645 O O . LEU A 1 87 ? 6.600 -5.164 -1.458 1.00 92.38 87 LEU A O 1
ATOM 649 N N . VAL A 1 88 ? 8.153 -3.771 -2.292 1.00 92.75 88 VAL A N 1
ATOM 650 C CA . VAL A 1 88 ? 7.878 -4.022 -3.712 1.00 92.75 88 VAL A CA 1
ATOM 651 C C . VAL A 1 88 ? 9.169 -4.408 -4.437 1.00 92.75 88 VAL A C 1
ATOM 653 O O . VAL A 1 88 ? 10.250 -3.920 -4.107 1.00 92.75 88 VAL A O 1
ATOM 656 N N . MET A 1 89 ? 9.067 -5.272 -5.441 1.00 91.50 89 MET A N 1
ATOM 657 C CA . MET A 1 89 ? 10.150 -5.587 -6.376 1.00 91.50 89 MET A CA 1
ATOM 658 C C . MET A 1 89 ? 9.636 -5.524 -7.815 1.00 91.50 89 MET A C 1
ATOM 660 O O . MET A 1 89 ? 8.438 -5.698 -8.053 1.00 91.50 89 MET A O 1
ATOM 664 N N . ASP A 1 90 ? 10.527 -5.267 -8.773 1.00 90.06 90 ASP A N 1
ATOM 665 C CA . ASP A 1 90 ? 10.218 -5.485 -10.180 1.00 90.06 90 ASP A CA 1
ATOM 666 C C . ASP A 1 90 ? 10.465 -6.943 -10.573 1.00 90.06 90 ASP A C 1
ATOM 668 O O . ASP A 1 90 ? 11.454 -7.563 -10.190 1.00 90.06 90 ASP A O 1
ATOM 672 N N . CYS A 1 91 ? 9.552 -7.492 -11.364 1.00 82.56 91 CYS A N 1
ATOM 673 C CA . CYS A 1 91 ? 9.718 -8.766 -12.037 1.00 82.56 91 CYS A CA 1
ATOM 674 C C . CYS A 1 91 ? 9.682 -8.551 -13.554 1.00 82.56 91 CYS A C 1
ATOM 676 O O . CYS A 1 91 ? 8.968 -7.690 -14.086 1.00 82.56 91 CYS A O 1
ATOM 678 N N . ALA A 1 92 ? 10.501 -9.324 -14.269 1.00 67.31 92 ALA A N 1
ATOM 679 C CA . ALA A 1 92 ? 10.450 -9.345 -15.721 1.00 67.31 92 ALA A CA 1
ATOM 680 C C . ALA A 1 92 ? 9.099 -9.921 -16.159 1.00 67.31 92 ALA A C 1
ATOM 682 O O . ALA A 1 92 ? 8.661 -10.951 -15.644 1.00 67.31 92 ALA A O 1
ATOM 683 N N . SER A 1 93 ? 8.437 -9.268 -17.115 1.00 62.34 93 SER A N 1
ATOM 684 C CA . SER A 1 93 ? 7.239 -9.842 -17.719 1.00 62.34 93 SER A CA 1
ATOM 685 C C . SER A 1 93 ? 7.615 -11.141 -18.437 1.00 62.34 93 SER A C 1
ATOM 687 O O . SER A 1 93 ? 8.485 -11.141 -19.308 1.00 62.34 93 SER A O 1
ATOM 689 N N . SER A 1 94 ? 6.938 -12.242 -18.103 1.00 58.28 94 SER A N 1
ATOM 690 C CA . SER A 1 94 ? 7.139 -13.556 -18.731 1.00 58.28 94 SER A CA 1
ATOM 691 C C . SER A 1 94 ? 6.839 -13.572 -20.237 1.00 58.28 94 SER A C 1
ATOM 693 O O . SER A 1 94 ? 7.239 -14.501 -20.928 1.00 58.28 94 SER A O 1
ATOM 695 N N . ASN A 1 95 ? 6.194 -12.526 -20.765 1.00 59.25 95 ASN A N 1
ATOM 696 C CA . ASN A 1 95 ? 5.803 -12.409 -22.171 1.00 59.25 95 ASN A CA 1
ATOM 697 C C . ASN A 1 95 ? 6.848 -11.696 -23.054 1.00 59.25 95 ASN A C 1
ATOM 699 O O . ASN A 1 95 ? 6.505 -11.188 -24.119 1.00 59.25 95 ASN A O 1
ATOM 703 N N . GLY A 1 96 ? 8.112 -11.597 -22.623 1.00 53.19 96 GLY A N 1
ATOM 704 C CA . GLY A 1 96 ? 9.197 -11.020 -23.436 1.00 53.19 96 GLY A CA 1
ATOM 705 C C . GLY A 1 96 ? 9.081 -9.510 -23.699 1.00 53.19 96 GLY A C 1
ATOM 706 O O . GLY A 1 96 ? 9.801 -8.962 -24.533 1.00 53.19 96 GLY A O 1
ATOM 707 N N . GLY A 1 97 ? 8.176 -8.816 -23.004 1.00 61.78 97 GLY A N 1
ATOM 708 C CA . GLY A 1 97 ? 7.963 -7.378 -23.151 1.00 61.78 97 GLY A CA 1
ATOM 709 C C . GLY A 1 97 ? 8.981 -6.536 -22.376 1.00 61.78 97 GLY A C 1
ATOM 710 O O . GLY A 1 97 ? 9.408 -6.897 -21.283 1.00 61.78 97 GLY A O 1
ATOM 711 N N . ARG A 1 98 ? 9.296 -5.337 -22.894 1.00 72.50 98 ARG A N 1
ATOM 712 C CA . ARG A 1 98 ? 10.069 -4.283 -22.192 1.00 72.50 98 ARG A CA 1
ATOM 713 C C . ARG A 1 98 ? 9.358 -3.716 -20.949 1.00 72.50 98 ARG A C 1
ATOM 715 O O . ARG A 1 98 ? 9.916 -2.871 -20.249 1.00 72.50 98 ARG A O 1
ATOM 722 N N . THR A 1 99 ? 8.121 -4.134 -20.695 1.00 82.25 99 THR A N 1
ATOM 723 C CA . THR A 1 99 ? 7.295 -3.648 -19.590 1.00 82.25 99 THR A CA 1
ATOM 724 C C . THR A 1 99 ? 7.712 -4.316 -18.288 1.00 82.25 99 THR A C 1
ATOM 726 O O . THR A 1 99 ? 7.652 -5.537 -18.157 1.00 82.25 99 THR A O 1
ATOM 729 N N . ARG A 1 100 ? 8.103 -3.501 -17.306 1.00 87.69 100 ARG A N 1
ATOM 730 C CA . ARG A 1 100 ? 8.340 -3.966 -15.938 1.00 87.69 100 ARG A CA 1
ATOM 731 C C . ARG A 1 100 ? 7.013 -4.126 -15.216 1.00 87.69 100 ARG A C 1
ATOM 733 O O . ARG A 1 100 ? 6.185 -3.211 -15.252 1.00 87.69 100 ARG A O 1
ATOM 740 N N . LEU A 1 101 ? 6.848 -5.267 -14.563 1.00 91.44 101 LEU A N 1
ATOM 741 C CA . LEU A 1 101 ? 5.747 -5.521 -13.649 1.00 91.44 101 LEU A CA 1
ATOM 742 C C . LEU A 1 101 ? 6.270 -5.395 -12.225 1.00 91.44 101 LEU A C 1
ATOM 744 O O . LEU A 1 101 ? 7.423 -5.715 -11.951 1.00 91.44 101 LEU A O 1
ATOM 748 N N . TYR A 1 102 ? 5.426 -4.902 -11.334 1.00 91.81 102 TYR A N 1
ATOM 749 C CA . TYR A 1 102 ? 5.757 -4.724 -9.932 1.00 91.81 102 TYR A CA 1
ATOM 750 C C . TYR A 1 102 ? 4.873 -5.628 -9.093 1.00 91.81 102 TYR A C 1
ATOM 752 O O . TYR A 1 102 ? 3.659 -5.679 -9.296 1.00 91.81 102 TYR A O 1
ATOM 760 N N . VAL A 1 103 ? 5.507 -6.335 -8.165 1.00 93.25 103 VAL A N 1
ATOM 761 C CA . VAL A 1 103 ? 4.871 -7.280 -7.245 1.00 93.25 103 VAL A CA 1
ATOM 762 C C . VAL A 1 103 ? 5.338 -7.004 -5.824 1.00 93.25 103 VAL A C 1
ATOM 764 O O . VAL A 1 103 ? 6.432 -6.476 -5.603 1.00 93.25 103 VAL A O 1
ATOM 767 N N . ALA A 1 104 ? 4.519 -7.374 -4.842 1.00 93.69 104 ALA A N 1
ATOM 768 C CA . ALA A 1 104 ? 4.942 -7.321 -3.451 1.00 93.69 104 ALA A CA 1
ATOM 769 C C . ALA A 1 104 ? 6.092 -8.311 -3.199 1.00 93.69 104 ALA A C 1
ATOM 771 O O . ALA A 1 104 ? 6.116 -9.418 -3.748 1.00 93.69 104 ALA A O 1
ATOM 772 N N . THR A 1 105 ? 7.037 -7.926 -2.344 1.00 93.75 105 THR A N 1
ATOM 773 C CA . THR A 1 105 ? 8.037 -8.855 -1.801 1.00 93.75 105 THR A CA 1
ATOM 774 C C . THR A 1 105 ? 7.402 -9.802 -0.783 1.00 93.75 105 THR A C 1
ATOM 776 O O . THR A 1 105 ? 6.224 -9.665 -0.450 1.00 93.75 105 THR A O 1
ATOM 779 N N . ASP A 1 106 ? 8.158 -10.766 -0.252 1.00 93.56 106 ASP A N 1
ATOM 780 C CA . ASP A 1 106 ? 7.669 -11.587 0.866 1.00 93.56 106 ASP A CA 1
ATOM 781 C C . ASP A 1 106 ? 7.337 -10.736 2.098 1.00 93.56 106 ASP A C 1
ATOM 783 O O . ASP A 1 106 ? 6.302 -10.946 2.735 1.00 93.56 106 ASP A O 1
ATOM 787 N N . GLU A 1 107 ? 8.162 -9.723 2.374 1.00 93.50 107 GLU A N 1
ATOM 788 C CA . GLU A 1 107 ? 7.922 -8.727 3.420 1.00 93.50 107 GLU A CA 1
ATOM 789 C C . GLU A 1 107 ? 6.670 -7.894 3.110 1.00 93.50 107 GLU A C 1
ATOM 791 O O . GLU A 1 107 ? 5.780 -7.773 3.952 1.00 93.50 107 GLU A O 1
ATOM 796 N N . GLY A 1 108 ? 6.528 -7.415 1.869 1.00 94.69 108 GLY A N 1
ATOM 797 C CA . GLY A 1 108 ? 5.330 -6.712 1.410 1.00 94.69 108 GLY A CA 1
ATOM 798 C C . GLY A 1 108 ? 4.055 -7.546 1.555 1.00 94.69 108 GLY A C 1
ATOM 799 O O . GLY A 1 108 ? 3.043 -7.061 2.059 1.00 94.69 108 GLY A O 1
ATOM 800 N N . ARG A 1 109 ? 4.102 -8.833 1.197 1.00 95.38 109 ARG A N 1
ATOM 801 C CA . ARG A 1 109 ? 2.980 -9.762 1.387 1.00 95.38 109 ARG A CA 1
ATOM 802 C C . ARG A 1 109 ? 2.663 -9.979 2.866 1.00 95.38 109 ARG A C 1
ATOM 804 O O . ARG A 1 109 ? 1.489 -10.050 3.225 1.00 95.38 109 ARG A O 1
ATOM 811 N N . ALA A 1 110 ? 3.671 -10.079 3.733 1.00 95.75 110 ALA A N 1
ATOM 812 C CA . ALA A 1 110 ? 3.467 -10.211 5.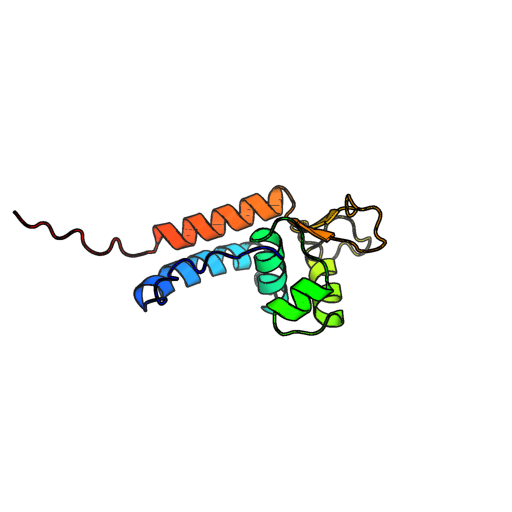176 1.00 95.75 110 ALA A CA 1
ATOM 813 C C . ALA A 1 110 ? 2.798 -8.965 5.779 1.00 95.75 110 ALA A C 1
ATOM 815 O O . ALA A 1 110 ? 1.860 -9.093 6.571 1.00 95.75 110 ALA A O 1
ATOM 816 N N . VAL A 1 111 ? 3.214 -7.771 5.348 1.00 96.12 111 VAL A N 1
ATOM 817 C CA . VAL A 1 111 ? 2.567 -6.506 5.721 1.00 96.12 111 VAL A CA 1
ATOM 818 C C . VAL A 1 111 ? 1.114 -6.494 5.263 1.00 96.12 111 VAL A C 1
ATOM 820 O O . VAL A 1 111 ? 0.225 -6.225 6.069 1.00 96.12 111 VAL A O 1
ATOM 823 N N . TYR A 1 112 ? 0.853 -6.837 4.001 1.00 96.31 112 TYR A N 1
ATOM 824 C CA . TYR A 1 112 ? -0.502 -6.849 3.455 1.00 96.31 112 TYR A CA 1
ATOM 825 C C . TYR A 1 112 ? -1.419 -7.818 4.215 1.00 96.31 112 TYR A C 1
ATOM 827 O O . TYR A 1 112 ? -2.515 -7.441 4.625 1.00 96.31 112 TYR A O 1
ATOM 835 N N . ARG A 1 113 ? -0.942 -9.031 4.525 1.00 96.31 113 ARG A N 1
ATOM 836 C CA . ARG A 1 113 ? -1.675 -9.978 5.385 1.00 96.31 113 ARG A CA 1
ATOM 837 C C . ARG A 1 113 ? -1.929 -9.426 6.788 1.00 96.31 113 ARG A C 1
ATOM 839 O O . ARG A 1 113 ? -3.012 -9.630 7.325 1.00 96.31 113 ARG A O 1
ATOM 846 N N . SER A 1 114 ? -0.967 -8.711 7.370 1.00 96.00 114 SER A N 1
ATOM 847 C CA . SER A 1 114 ? -1.135 -8.089 8.693 1.00 96.00 114 SER A CA 1
ATOM 848 C C . SER A 1 114 ? -2.193 -6.985 8.670 1.00 96.00 114 SER A C 1
ATOM 850 O O . SER A 1 114 ? -2.959 -6.853 9.620 1.00 96.00 114 SER A O 1
ATOM 852 N N . MET A 1 115 ? -2.277 -6.224 7.575 1.00 95.56 115 MET A N 1
ATOM 853 C CA . MET A 1 115 ? -3.341 -5.239 7.373 1.00 95.56 115 MET A CA 1
ATOM 854 C C . MET A 1 115 ? -4.713 -5.902 7.267 1.00 95.56 115 MET A C 1
ATOM 856 O O . MET A 1 115 ? -5.643 -5.451 7.927 1.00 95.56 115 MET A O 1
ATOM 860 N N . LEU A 1 116 ? -4.833 -6.975 6.478 1.00 94.06 116 LEU A N 1
ATOM 861 C CA . LEU A 1 116 ? -6.083 -7.728 6.351 1.00 94.06 116 LEU A CA 1
ATOM 862 C C . LEU A 1 116 ? -6.516 -8.328 7.694 1.00 94.06 116 LEU A C 1
ATOM 864 O O . LEU A 1 116 ? -7.678 -8.219 8.067 1.00 94.06 116 LEU A O 1
ATOM 868 N N . ALA A 1 117 ? -5.583 -8.900 8.458 1.00 93.38 117 ALA A N 1
ATOM 869 C CA . ALA A 1 117 ? -5.870 -9.430 9.788 1.00 93.38 117 ALA A CA 1
ATOM 870 C C . ALA A 1 117 ? -6.349 -8.334 10.755 1.00 93.38 117 ALA A C 1
ATOM 872 O O . ALA A 1 117 ? -7.364 -8.515 11.424 1.00 93.38 117 ALA A O 1
ATOM 873 N N . ALA A 1 118 ? -5.663 -7.186 10.789 1.00 93.12 118 ALA A N 1
ATOM 874 C CA . ALA A 1 118 ? -6.055 -6.046 11.617 1.00 93.12 118 ALA A CA 1
ATOM 875 C C . ALA A 1 118 ? -7.426 -5.479 11.212 1.00 93.12 118 ALA A C 1
ATOM 877 O O . ALA A 1 118 ? -8.216 -5.108 12.074 1.00 93.12 118 ALA A O 1
ATOM 878 N N . PHE A 1 119 ? -7.721 -5.451 9.909 1.00 91.88 119 PHE A N 1
ATOM 879 C CA . PHE A 1 119 ? -9.024 -5.042 9.397 1.00 91.88 119 PHE A CA 1
ATOM 880 C C . PHE A 1 119 ? -10.138 -5.977 9.884 1.00 91.88 119 PHE A C 1
ATOM 882 O O . PHE A 1 119 ? -11.155 -5.502 10.378 1.00 91.88 119 PHE A O 1
ATOM 889 N N . CYS A 1 120 ? -9.928 -7.294 9.794 1.00 87.88 120 CYS A N 1
ATOM 890 C CA . CYS A 1 120 ? -10.922 -8.298 10.175 1.00 87.88 120 CYS A CA 1
ATOM 891 C C . CYS A 1 120 ? -11.158 -8.403 11.692 1.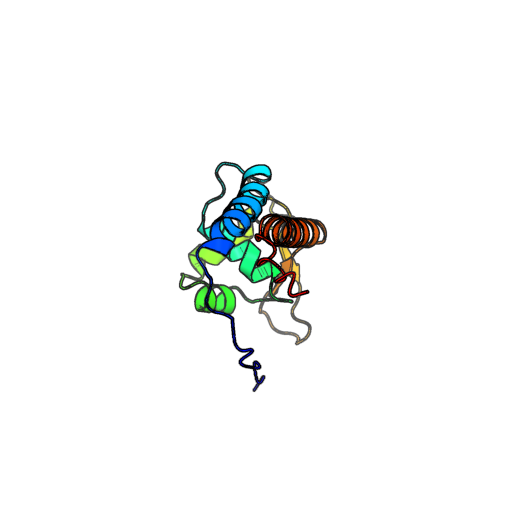00 87.88 120 CYS A C 1
ATOM 893 O O . CYS A 1 120 ? -12.283 -8.666 12.100 1.00 87.88 120 CYS A O 1
ATOM 895 N N . GLN A 1 121 ? -10.131 -8.218 12.530 1.00 84.81 121 GLN A N 1
ATOM 896 C CA . GLN A 1 121 ? -10.256 -8.327 13.996 1.00 84.81 121 GLN A CA 1
ATOM 897 C C . GLN A 1 121 ? -11.107 -7.217 14.621 1.00 84.81 121 GLN A C 1
ATOM 899 O O . GLN A 1 121 ? -11.754 -7.434 15.639 1.00 84.81 121 GLN A O 1
ATOM 904 N N . GLU A 1 122 ? -11.084 -6.035 14.013 1.00 79.38 122 GLU A N 1
ATOM 905 C CA . GLU A 1 122 ? -11.776 -4.836 14.498 1.00 79.38 122 GLU A CA 1
ATOM 906 C C . GLU A 1 122 ? -13.120 -4.625 13.792 1.00 79.38 122 GLU A C 1
ATOM 908 O O . GLU A 1 122 ? -13.830 -3.658 14.069 1.00 79.38 122 GLU A O 1
ATOM 913 N N . GLN A 1 123 ? -13.494 -5.530 12.881 1.00 61.75 123 GLN A N 1
ATOM 914 C CA . GLN A 1 123 ? -14.869 -5.595 12.417 1.00 61.75 123 GLN A CA 1
ATOM 915 C C . GLN A 1 123 ? -15.731 -6.061 13.591 1.00 61.75 123 GLN A C 1
ATOM 917 O O . GLN A 1 123 ? -15.487 -7.147 14.128 1.00 61.75 123 GLN A O 1
ATOM 922 N N . PRO A 1 124 ? -16.744 -5.286 14.015 1.00 55.53 124 PRO A N 1
ATOM 923 C CA . PRO A 1 124 ? -17.691 -5.796 14.984 1.00 55.53 124 PRO A CA 1
ATO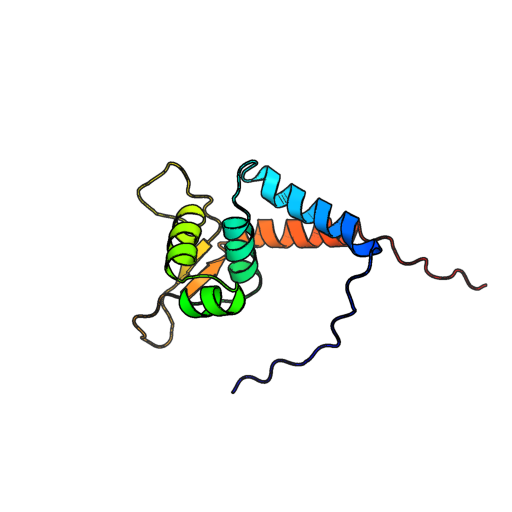M 924 C C . PRO A 1 124 ? -18.331 -7.030 14.355 1.00 55.53 124 PRO A C 1
ATOM 926 O O . PRO A 1 124 ? -18.909 -6.945 13.269 1.00 55.53 124 PRO A O 1
ATOM 929 N N . VAL A 1 125 ? -18.204 -8.185 15.016 1.00 54.44 125 VAL A N 1
ATOM 930 C CA . VAL A 1 125 ? -19.017 -9.357 14.694 1.00 54.44 125 VAL A CA 1
ATOM 931 C C . VAL A 1 125 ? -20.458 -8.876 14.710 1.00 54.44 125 VAL A C 1
ATOM 933 O O . VAL A 1 125 ? -21.007 -8.589 15.771 1.00 54.44 125 VAL A O 1
ATOM 936 N N . SER A 1 126 ? -21.031 -8.667 13.521 1.00 53.84 126 SER A N 1
ATOM 937 C CA . SER A 1 126 ? -22.429 -8.288 13.363 1.00 53.84 126 SER A CA 1
ATOM 938 C C . SER A 1 126 ? -23.204 -9.301 14.171 1.00 53.84 126 SER A C 1
ATOM 940 O O . SER A 1 126 ? -23.174 -10.477 13.815 1.00 53.84 126 SER A O 1
ATOM 942 N N . ASN A 1 127 ? -23.752 -8.843 15.304 1.00 43.62 127 ASN A N 1
ATOM 943 C CA . ASN A 1 127 ? -24.328 -9.674 16.347 1.00 43.62 127 ASN A CA 1
ATOM 944 C C . ASN A 1 127 ? -25.102 -10.808 15.687 1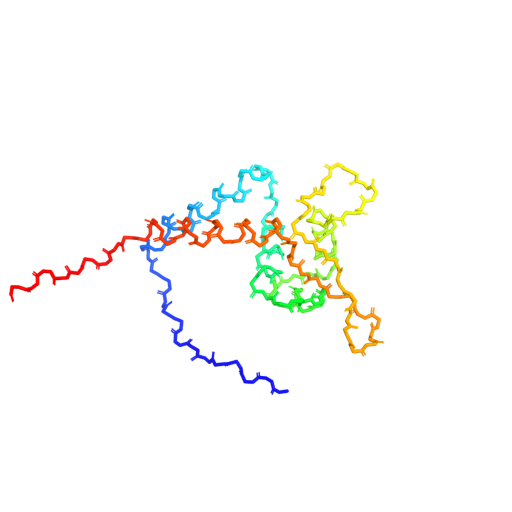.00 43.62 127 ASN A C 1
ATOM 946 O O . ASN A 1 127 ? -26.180 -10.582 15.129 1.00 43.62 127 ASN A O 1
ATOM 950 N N . LEU A 1 128 ? -24.512 -12.009 15.716 1.00 47.59 128 LEU A N 1
ATOM 951 C CA . LEU A 1 128 ? -25.229 -13.245 15.483 1.00 47.59 128 LEU A CA 1
ATOM 952 C C . LEU A 1 128 ? -26.408 -13.143 16.431 1.00 47.59 128 LEU A C 1
ATOM 954 O O . LEU A 1 128 ? -26.235 -13.159 17.650 1.00 47.59 128 LEU A O 1
ATOM 958 N N . LYS A 1 129 ? -27.587 -12.895 15.856 1.00 45.41 129 LYS A N 1
ATOM 959 C CA . LYS A 1 129 ? -28.843 -12.956 16.575 1.00 45.41 129 LYS A CA 1
ATOM 960 C C . LYS A 1 129 ? -28.841 -14.323 17.246 1.00 45.41 129 LYS A C 1
ATOM 962 O O . LYS A 1 129 ? -29.044 -15.334 16.582 1.00 45.41 129 LYS A O 1
ATOM 967 N N . LEU A 1 130 ? -28.577 -14.327 18.550 1.00 45.38 130 LEU A N 1
ATOM 968 C CA . LEU A 1 130 ? -29.090 -15.309 19.488 1.00 45.38 130 LEU A CA 1
ATOM 969 C C . LEU A 1 130 ? -30.615 -15.204 19.381 1.00 45.38 130 LEU A C 1
ATOM 971 O O . LEU A 1 130 ? -31.258 -14.473 20.127 1.00 45.38 130 LEU A O 1
ATOM 975 N N . ALA A 1 131 ? -31.173 -15.826 18.348 1.00 40.69 131 ALA A N 1
ATOM 976 C CA . ALA A 1 131 ? -32.566 -16.206 18.326 1.00 40.69 131 ALA A CA 1
ATOM 977 C C . ALA A 1 131 ? -32.603 -17.632 18.876 1.00 40.69 131 ALA A C 1
ATOM 979 O O . ALA A 1 131 ? -31.879 -18.499 18.386 1.00 40.69 131 ALA A O 1
ATOM 980 N N . ALA A 1 132 ? -33.358 -17.748 19.965 1.00 41.06 132 ALA A N 1
ATOM 981 C CA . ALA A 1 132 ? -33.618 -18.922 20.784 1.00 41.06 132 ALA A CA 1
ATOM 982 C C . ALA A 1 132 ? -33.961 -20.197 20.001 1.00 41.06 132 ALA A C 1
ATOM 984 O O . ALA A 1 132 ? -34.525 -20.080 18.889 1.00 41.06 132 ALA A O 1
#

InterPro domains:
  IPR036388 Winged helix-like DNA-binding domain superfamily [G3DSA:1.10.10.10] (22-127)
  IPR036390 Winged helix DNA-binding domain superfamily [SSF46785] (33-121)

Radius of gyration: 17.14 Å; chains: 1; bounding box: 55×29×44 Å

Organism: NCBI:txid670292